Protein AF-A0A166JH37-F1 (afdb_monomer_lite)

Sequence (118 aa):
TDLILDAEGNLTNKDSTIEALNTIDINAENVTSSGTVLAQDGALTIQTNQVDNQGTLAGKGITINAIELNNTTANGKIYSTDAIALNVQGNIINEDGALVHADTDLTLDAEGNLTNTN

Secondary structure (DSSP, 8-state):
--EEEE-SS-EEE-SSEEEESS-EEEE-SEEEESSEEEESSS-EEEE-SEEEESSEEEESSEEEEESEEEE-STT-EEEESS-EEEEESS-EEE-TT-EEEESS-EEEEESS-EEE--

Foldseek 3Di:
DEAEAAEAAEDEAEQDEAEDQEEYAYDHQEYEHLEEYERDAYEYEYDYAEYHFNAEYEDQHYEYAYQEYHQADLRREDEHQAEYAYAYAEEHAAYHNHDYDHVYYYHDHYVYYYHHYD

Structure (mmCIF, N/CA/C/O backbone):
data_AF-A0A166JH37-F1
#
_entry.id   AF-A0A166JH37-F1
#
loop_
_atom_site.group_PDB
_atom_site.id
_atom_site.type_symbol
_atom_site.label_atom_id
_atom_site.label_alt_id
_atom_site.label_comp_id
_atom_site.label_asym_id
_atom_site.label_entity_id
_atom_site.label_seq_id
_atom_site.pdbx_PDB_ins_code
_atom_site.Cartn_x
_atom_site.Cartn_y
_atom_site.Cartn_z
_atom_site.occupancy
_atom_site.B_iso_or_equiv
_atom_site.auth_seq_id
_atom_site.auth_comp_id
_atom_site.auth_asym_id
_atom_site.auth_atom_id
_atom_site.pdbx_PDB_model_num
ATOM 1 N N . THR A 1 1 ? -17.844 5.215 9.134 1.00 93.00 1 THR A N 1
ATOM 2 C CA . THR A 1 1 ? -18.222 5.597 7.766 1.00 93.00 1 THR A CA 1
ATOM 3 C C . THR A 1 1 ? -17.183 5.030 6.848 1.00 93.00 1 THR A C 1
ATOM 5 O O . THR A 1 1 ? -16.001 5.143 7.162 1.00 93.00 1 THR A O 1
ATOM 8 N N . ASP A 1 2 ? -17.644 4.389 5.787 1.00 98.19 2 ASP A N 1
ATOM 9 C CA . ASP A 1 2 ? -16.806 3.833 4.729 1.00 98.19 2 ASP A CA 1
ATOM 10 C C . ASP A 1 2 ? -16.482 4.954 3.726 1.00 98.19 2 ASP A C 1
ATOM 12 O O . ASP A 1 2 ? -17.239 5.930 3.626 1.00 98.19 2 ASP A O 1
ATOM 16 N N . LEU A 1 3 ? -15.373 4.833 2.999 1.00 98.69 3 LEU A N 1
ATOM 17 C CA . LEU A 1 3 ? -14.987 5.749 1.926 1.00 98.69 3 LEU A CA 1
ATOM 18 C C . LEU A 1 3 ? -14.678 4.957 0.655 1.00 98.69 3 LEU A C 1
ATOM 20 O O . LEU A 1 3 ? -13.875 4.033 0.681 1.00 98.69 3 LEU A O 1
ATOM 24 N N . ILE A 1 4 ? -15.278 5.365 -0.462 1.00 98.62 4 ILE A N 1
ATOM 25 C CA . ILE A 1 4 ? -14.987 4.817 -1.790 1.00 98.62 4 ILE A CA 1
ATOM 26 C C . ILE A 1 4 ? -14.394 5.942 -2.637 1.00 98.62 4 ILE A C 1
ATOM 28 O O . ILE A 1 4 ? -15.007 7.004 -2.772 1.00 98.62 4 ILE A O 1
ATOM 32 N N . LEU A 1 5 ? -13.211 5.706 -3.199 1.00 98.44 5 LEU A N 1
ATOM 33 C CA . LEU A 1 5 ? -12.539 6.592 -4.143 1.00 98.44 5 LEU A CA 1
ATOM 34 C C . LEU A 1 5 ? -12.428 5.868 -5.483 1.00 98.44 5 LEU A C 1
ATOM 36 O O . LEU A 1 5 ? -11.558 5.022 -5.658 1.00 98.44 5 LEU A O 1
ATOM 40 N N . ASP A 1 6 ? -13.320 6.204 -6.410 1.00 98.31 6 ASP A N 1
ATOM 41 C CA . ASP A 1 6 ? -13.338 5.657 -7.768 1.00 98.31 6 ASP A CA 1
ATOM 42 C C . ASP A 1 6 ? -12.909 6.753 -8.749 1.00 98.31 6 ASP A C 1
ATOM 44 O O . ASP A 1 6 ? -13.657 7.697 -9.022 1.00 98.31 6 ASP A O 1
ATOM 48 N N . ALA A 1 7 ? -11.658 6.684 -9.193 1.00 96.25 7 ALA A N 1
ATOM 49 C CA . ALA A 1 7 ? -11.048 7.643 -10.097 1.00 96.25 7 ALA A CA 1
ATOM 50 C C . ALA A 1 7 ? -10.732 6.965 -11.434 1.00 96.25 7 ALA A C 1
ATOM 52 O O . ALA A 1 7 ? -9.987 5.995 -11.490 1.00 96.25 7 ALA A O 1
ATOM 53 N N . GLU A 1 8 ? -11.213 7.536 -12.540 1.00 92.19 8 GLU A N 1
ATOM 54 C CA . GLU A 1 8 ? -10.863 7.052 -13.888 1.00 92.19 8 GLU A CA 1
ATOM 55 C C . GLU A 1 8 ? -9.371 7.248 -14.233 1.00 92.19 8 GLU A C 1
ATOM 57 O O . GLU A 1 8 ? -8.890 6.697 -15.217 1.00 92.19 8 GLU A O 1
ATOM 62 N N . GLY A 1 9 ? -8.644 8.041 -13.438 1.00 97.25 9 GLY A N 1
ATOM 63 C CA . GLY A 1 9 ? -7.217 8.315 -13.598 1.00 97.25 9 GLY A CA 1
ATOM 64 C C . GLY A 1 9 ? -6.453 8.150 -12.286 1.00 97.25 9 GLY A C 1
ATOM 65 O O . GLY A 1 9 ? -6.779 7.304 -11.458 1.00 97.25 9 GLY A O 1
ATOM 66 N N . ASN A 1 10 ? -5.429 8.975 -12.078 1.00 98.50 10 ASN A N 1
ATOM 67 C CA . ASN A 1 10 ? -4.547 8.850 -10.918 1.00 98.50 10 ASN A CA 1
ATOM 68 C C . ASN A 1 10 ? -5.166 9.427 -9.637 1.00 98.50 10 ASN A C 1
ATOM 70 O O . ASN A 1 10 ? -5.691 10.544 -9.638 1.00 98.50 10 ASN A O 1
ATOM 74 N N . LEU A 1 11 ? -4.992 8.722 -8.519 1.00 98.69 11 LEU A N 1
ATOM 75 C CA . LEU A 1 11 ? -5.183 9.264 -7.178 1.00 98.69 11 LEU A CA 1
ATOM 76 C C . LEU A 1 11 ? -3.828 9.731 -6.632 1.00 98.69 11 LEU A C 1
ATOM 78 O O . LEU A 1 11 ? -2.885 8.949 -6.521 1.00 98.69 11 LEU A O 1
ATOM 82 N N . THR A 1 12 ? -3.727 11.005 -6.251 1.00 98.62 12 THR A N 1
ATOM 83 C CA . THR A 1 12 ? -2.535 11.554 -5.589 1.00 98.62 12 THR A CA 1
ATOM 84 C C . THR A 1 12 ? -2.894 12.083 -4.209 1.00 98.62 12 THR A C 1
ATOM 86 O O . THR A 1 12 ? -3.676 13.024 -4.087 1.00 98.62 12 THR A O 1
ATOM 89 N N . ASN A 1 13 ? -2.275 11.519 -3.173 1.00 98.56 13 ASN A N 1
ATOM 90 C CA . ASN A 1 13 ? -2.381 11.996 -1.800 1.00 98.56 13 ASN A CA 1
ATOM 91 C C . ASN A 1 13 ? -1.029 12.540 -1.330 1.00 98.56 13 ASN A C 1
ATOM 93 O O . ASN A 1 13 ? -0.118 11.782 -0.995 1.00 98.56 13 ASN A O 1
ATOM 97 N N . LYS A 1 14 ? -0.888 13.865 -1.309 1.00 98.06 14 LYS A N 1
ATOM 98 C CA . LYS A 1 14 ? 0.368 14.532 -0.963 1.00 98.06 14 LYS A CA 1
ATOM 99 C C . LYS A 1 14 ? 0.224 15.324 0.325 1.00 98.06 14 LYS A C 1
ATOM 101 O O . LYS A 1 14 ? -0.652 16.180 0.418 1.00 98.06 14 LYS A O 1
ATOM 106 N N . ASP A 1 15 ? 1.100 15.043 1.287 1.00 95.38 15 ASP A N 1
ATOM 107 C CA . ASP A 1 15 ? 1.237 15.784 2.550 1.00 95.38 15 ASP A CA 1
ATOM 108 C C . ASP A 1 15 ? -0.108 16.000 3.281 1.00 95.38 15 ASP A C 1
ATOM 110 O O . ASP A 1 15 ? -0.322 17.006 3.955 1.00 95.38 15 ASP A O 1
ATOM 114 N N . SER A 1 16 ? -1.036 15.056 3.099 1.00 98.12 16 SER A N 1
ATOM 115 C CA . SER A 1 16 ? -2.430 15.113 3.546 1.00 98.12 16 SER A CA 1
ATOM 116 C C . SER A 1 16 ? -2.870 13.758 4.098 1.00 98.12 16 SER A C 1
ATOM 118 O O . SER A 1 16 ? -2.189 12.747 3.910 1.00 98.12 16 SER A O 1
ATOM 120 N N . THR A 1 17 ? -4.020 13.732 4.772 1.00 98.69 17 THR A N 1
ATOM 121 C CA . THR A 1 17 ? -4.631 12.500 5.280 1.00 98.69 17 THR A CA 1
ATOM 122 C C . THR A 1 17 ? -5.934 12.218 4.544 1.00 98.69 17 THR A C 1
ATOM 124 O O . THR A 1 17 ? -6.830 13.060 4.518 1.00 98.69 17 THR A O 1
ATOM 127 N N . ILE A 1 18 ? -6.044 11.015 3.986 1.00 98.75 18 ILE A N 1
ATOM 128 C CA . ILE A 1 18 ? -7.305 10.394 3.584 1.00 98.75 18 ILE A CA 1
ATOM 129 C C . ILE A 1 18 ? -7.653 9.400 4.688 1.00 98.75 18 ILE A C 1
ATOM 131 O O . ILE A 1 18 ? -6.876 8.486 4.954 1.00 98.75 18 ILE A O 1
ATOM 135 N N . GLU A 1 19 ? -8.796 9.565 5.346 1.00 98.62 19 GLU A N 1
ATOM 136 C CA . GLU A 1 19 ? -9.199 8.661 6.421 1.00 98.62 19 GLU A CA 1
ATOM 137 C C . GLU A 1 19 ? -10.684 8.312 6.386 1.00 98.62 19 GLU A C 1
ATOM 139 O O . GLU A 1 19 ? -11.531 9.100 5.958 1.00 98.62 19 GLU A O 1
ATOM 144 N N . ALA A 1 20 ? -10.984 7.118 6.885 1.00 98.75 20 ALA A N 1
ATOM 145 C CA . ALA A 1 20 ? -12.329 6.635 7.130 1.00 98.75 20 ALA A CA 1
ATOM 146 C C . ALA A 1 20 ? -12.342 5.836 8.436 1.00 98.75 20 ALA A C 1
ATOM 148 O O . ALA A 1 20 ? -11.341 5.229 8.817 1.00 98.75 20 ALA A O 1
ATOM 149 N N . LEU A 1 21 ? -13.482 5.821 9.131 1.00 98.25 21 LEU A N 1
ATOM 150 C CA . LEU A 1 21 ? -13.592 5.066 10.387 1.00 98.25 21 LEU A CA 1
ATOM 151 C C . LEU A 1 21 ? -13.549 3.552 10.145 1.00 98.25 21 LEU A C 1
ATOM 153 O O . LEU A 1 21 ? -13.049 2.816 10.984 1.00 98.25 21 LEU A O 1
ATOM 157 N N . ASN A 1 22 ? -14.091 3.106 9.013 1.00 98.19 22 ASN A N 1
ATOM 158 C CA . ASN A 1 22 ? -14.215 1.697 8.662 1.00 98.19 22 ASN A CA 1
ATOM 159 C C . ASN A 1 22 ? -13.296 1.403 7.469 1.00 98.19 22 ASN A C 1
ATOM 161 O O . ASN A 1 22 ? -12.081 1.460 7.619 1.00 98.19 22 ASN A O 1
ATOM 165 N N . THR A 1 23 ? -13.861 1.110 6.295 1.00 98.75 23 THR A N 1
ATOM 166 C CA . THR A 1 23 ? -13.109 0.745 5.099 1.00 98.75 23 THR A CA 1
ATOM 167 C C . THR A 1 23 ? -12.759 1.951 4.238 1.00 98.75 23 THR A C 1
ATOM 169 O O . THR A 1 23 ? -13.465 2.967 4.223 1.00 98.75 23 THR A O 1
ATOM 172 N N . ILE A 1 24 ? -11.664 1.805 3.497 1.00 98.88 24 ILE A N 1
ATOM 173 C CA . ILE A 1 24 ? -11.327 2.648 2.355 1.00 98.88 24 ILE A CA 1
ATOM 174 C C . ILE A 1 24 ? -11.138 1.723 1.156 1.00 98.88 24 ILE A C 1
ATOM 176 O O . ILE A 1 24 ? -10.239 0.885 1.173 1.00 98.88 24 ILE A O 1
ATOM 180 N N . ASP A 1 25 ? -11.938 1.916 0.114 1.00 98.94 25 ASP A N 1
A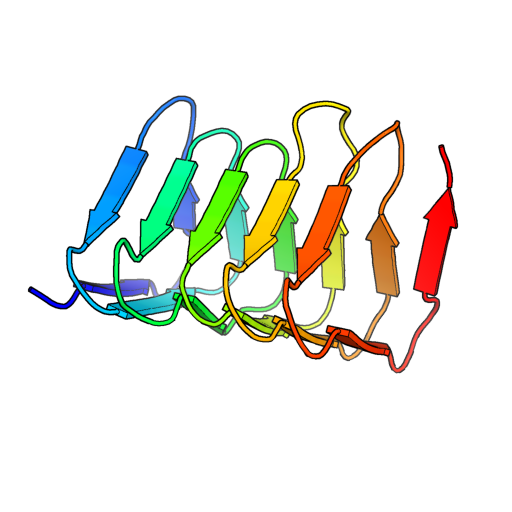TOM 181 C CA . ASP A 1 25 ? -11.788 1.218 -1.161 1.00 98.94 25 ASP A CA 1
ATOM 182 C C . ASP A 1 25 ? -11.339 2.218 -2.234 1.00 98.94 25 ASP A C 1
ATOM 184 O O . ASP A 1 25 ? -12.023 3.208 -2.508 1.00 98.94 25 ASP A O 1
ATOM 188 N N . ILE A 1 26 ? -10.166 1.982 -2.822 1.00 98.88 26 ILE A N 1
ATOM 189 C CA . ILE A 1 26 ? -9.563 2.823 -3.860 1.00 98.88 26 ILE A CA 1
ATOM 190 C C . ILE A 1 26 ? -9.528 2.040 -5.167 1.00 98.88 26 ILE A C 1
ATOM 192 O O . ILE A 1 26 ? -8.860 1.011 -5.257 1.00 98.88 26 ILE A O 1
ATOM 196 N N . ASN A 1 27 ? -10.187 2.575 -6.188 1.00 98.81 27 ASN A N 1
ATOM 197 C CA . ASN A 1 27 ? -10.052 2.160 -7.575 1.00 98.81 27 ASN A CA 1
ATOM 198 C C . ASN A 1 27 ? -9.509 3.349 -8.377 1.00 98.81 27 ASN A C 1
ATOM 200 O O . ASN A 1 27 ? -10.149 4.398 -8.439 1.00 98.81 27 ASN A O 1
ATOM 204 N N . ALA A 1 28 ? -8.304 3.221 -8.928 1.00 98.75 28 ALA A N 1
ATOM 205 C CA . ALA A 1 28 ? -7.635 4.296 -9.661 1.00 98.75 28 ALA A CA 1
ATOM 206 C C . ALA A 1 28 ? -6.655 3.729 -10.690 1.00 98.75 28 ALA A C 1
ATOM 208 O O . ALA A 1 28 ? -6.124 2.638 -10.497 1.00 98.75 28 ALA A O 1
ATOM 209 N N . GLU A 1 29 ? -6.326 4.479 -11.742 1.00 98.62 29 GLU A N 1
ATOM 210 C CA . GLU A 1 29 ? -5.311 4.045 -12.711 1.00 98.62 29 GLU A CA 1
ATOM 211 C C . GLU A 1 29 ? -3.946 3.864 -12.036 1.00 98.62 29 GLU A C 1
ATOM 213 O O . GLU A 1 29 ? -3.342 2.806 -12.162 1.00 98.62 29 GLU A O 1
ATOM 218 N N . ASN A 1 30 ? -3.498 4.860 -11.267 1.00 98.75 30 ASN A N 1
ATOM 21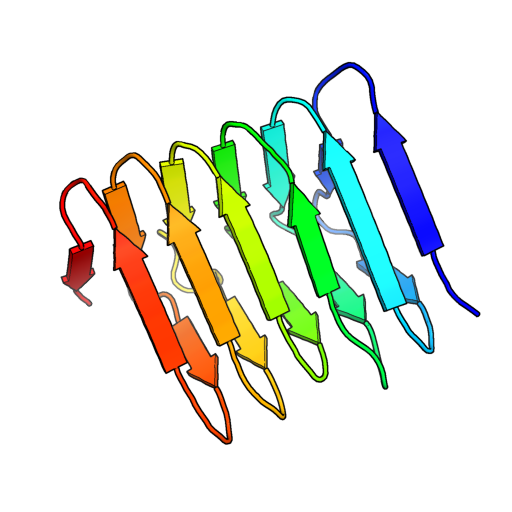9 C CA . ASN A 1 30 ? -2.311 4.782 -10.413 1.00 98.75 30 ASN A CA 1
ATOM 220 C C . ASN A 1 30 ? -2.589 5.468 -9.071 1.00 98.75 30 ASN A C 1
ATOM 222 O O . ASN A 1 30 ? -3.324 6.458 -9.009 1.00 98.75 30 ASN A O 1
ATOM 226 N N . VAL A 1 31 ? -1.961 4.988 -8.003 1.00 98.88 31 VAL A N 1
ATOM 227 C CA . VAL A 1 31 ? -2.016 5.586 -6.669 1.00 98.88 31 VAL A CA 1
ATOM 228 C C . VAL A 1 31 ? -0.622 6.047 -6.268 1.00 98.88 31 VAL A C 1
ATOM 230 O O . VAL A 1 31 ? 0.286 5.238 -6.101 1.00 98.88 31 VAL A O 1
ATOM 233 N N . THR A 1 32 ? -0.466 7.350 -6.049 1.00 98.81 32 THR A N 1
ATOM 234 C CA . THR A 1 32 ? 0.751 7.932 -5.471 1.00 98.81 32 THR A CA 1
ATOM 235 C C . THR A 1 32 ? 0.413 8.569 -4.132 1.00 98.81 32 THR A C 1
ATOM 237 O O . THR A 1 32 ? -0.424 9.473 -4.063 1.00 98.81 32 THR A O 1
ATOM 240 N N . SER A 1 33 ? 1.068 8.135 -3.059 1.00 98.50 33 SER A N 1
ATOM 241 C CA . SER A 1 33 ? 0.837 8.676 -1.720 1.00 98.50 33 SER A CA 1
ATOM 242 C C . SER A 1 33 ? 2.148 9.020 -1.026 1.00 98.50 33 SER A C 1
ATOM 244 O O . SER A 1 33 ? 2.925 8.135 -0.688 1.00 98.50 33 SER A O 1
ATOM 246 N N . SER A 1 34 ? 2.369 10.307 -0.755 1.00 98.38 34 SER A N 1
ATOM 247 C CA . SER A 1 34 ? 3.365 10.774 0.226 1.00 98.38 34 SER A CA 1
ATOM 248 C C . SER A 1 34 ? 2.719 11.211 1.547 1.00 98.38 34 SER A C 1
ATOM 250 O O . SER A 1 34 ? 3.417 11.523 2.507 1.00 98.38 34 SER A O 1
ATOM 252 N N . GLY A 1 35 ? 1.383 11.253 1.595 1.00 98.50 35 GLY A N 1
ATOM 253 C CA . GLY A 1 35 ? 0.586 11.494 2.793 1.00 98.50 35 GLY A CA 1
ATOM 254 C C . GLY A 1 35 ? 0.214 10.209 3.542 1.00 98.50 35 GLY A C 1
ATOM 255 O O . GLY A 1 35 ? 0.873 9.177 3.426 1.00 98.50 35 GLY A O 1
ATOM 256 N N . THR A 1 36 ? -0.867 10.270 4.317 1.00 98.81 36 THR A N 1
ATOM 257 C CA . THR A 1 36 ? -1.442 9.118 5.030 1.00 98.81 36 THR A CA 1
ATOM 258 C C . THR A 1 36 ? -2.764 8.692 4.397 1.00 98.81 36 THR A C 1
ATOM 260 O O . THR A 1 36 ? -3.617 9.537 4.129 1.00 98.81 36 THR A O 1
ATOM 263 N N . VAL A 1 37 ? -2.955 7.390 4.199 1.00 98.88 37 VAL A N 1
ATOM 264 C CA . VAL A 1 37 ? -4.252 6.757 3.938 1.00 98.88 37 VAL A CA 1
ATOM 265 C C . VAL A 1 37 ? -4.546 5.820 5.109 1.00 98.88 37 VAL A C 1
ATOM 267 O O . VAL A 1 37 ? -3.770 4.898 5.355 1.00 98.88 37 VAL A O 1
ATOM 270 N N . LEU A 1 38 ? -5.622 6.081 5.854 1.00 98.81 38 LEU A N 1
ATOM 271 C CA . LEU A 1 38 ? -5.918 5.411 7.125 1.00 98.81 38 LEU A CA 1
ATOM 272 C C . LEU A 1 38 ? -7.367 4.908 7.199 1.00 98.81 38 LEU A C 1
ATOM 274 O O . LEU A 1 38 ? -8.299 5.687 7.409 1.00 98.81 38 LEU A O 1
ATOM 278 N N . ALA A 1 39 ? -7.539 3.592 7.108 1.00 98.81 39 ALA A N 1
ATOM 279 C CA . ALA A 1 39 ? -8.779 2.895 7.443 1.00 98.81 39 ALA A CA 1
ATOM 280 C C . ALA A 1 39 ? -8.753 2.518 8.940 1.00 98.81 39 ALA A C 1
ATOM 282 O O . ALA A 1 39 ? -8.103 1.553 9.330 1.00 98.81 39 ALA A O 1
ATOM 283 N N . GLN A 1 40 ? -9.379 3.316 9.812 1.00 98.25 40 GLN A N 1
ATOM 284 C CA . GLN A 1 40 ? -9.095 3.279 11.260 1.00 98.25 40 GLN A CA 1
ATOM 285 C C . GLN A 1 40 ? -9.449 1.945 11.946 1.00 98.25 40 GLN A C 1
ATOM 287 O O . GLN A 1 40 ? -8.661 1.458 12.755 1.00 98.25 40 GLN A O 1
ATOM 292 N N . ASP A 1 41 ? -10.610 1.358 11.644 1.00 97.25 41 ASP A N 1
ATOM 293 C CA . ASP A 1 41 ? -11.070 0.072 12.206 1.00 97.25 41 ASP A CA 1
ATOM 294 C C . ASP A 1 41 ? -11.540 -0.914 11.119 1.00 97.25 41 ASP A C 1
ATOM 296 O O . ASP A 1 41 ? -12.206 -1.911 11.399 1.00 97.25 41 ASP A O 1
ATOM 300 N N . GLY A 1 42 ? -11.197 -0.646 9.859 1.00 98.25 42 GLY A N 1
ATOM 301 C CA . GLY A 1 42 ? -11.542 -1.499 8.727 1.00 98.25 42 GLY A CA 1
ATOM 302 C C . GLY A 1 42 ? -10.391 -1.688 7.753 1.00 98.25 42 GLY A C 1
ATOM 303 O O . GLY A 1 42 ? -9.263 -1.251 7.986 1.00 98.25 42 GLY A O 1
ATOM 304 N N . ALA A 1 43 ? -10.695 -2.376 6.658 1.00 98.75 43 ALA A N 1
ATOM 305 C CA . ALA A 1 43 ? -9.711 -2.705 5.643 1.00 98.75 43 ALA A CA 1
ATOM 306 C C . ALA A 1 43 ? -9.433 -1.523 4.701 1.00 98.75 43 ALA A C 1
ATOM 308 O O . ALA A 1 43 ? -10.336 -0.754 4.359 1.00 98.75 43 ALA A O 1
ATOM 309 N N . LEU A 1 44 ? -8.184 -1.424 4.248 1.00 98.94 44 LEU A N 1
ATOM 310 C CA . LEU A 1 44 ? -7.792 -0.610 3.100 1.00 98.94 44 LEU A CA 1
ATOM 311 C C . LEU A 1 44 ? -7.618 -1.523 1.881 1.00 98.94 44 LEU A C 1
ATOM 313 O O . LEU A 1 44 ? -6.732 -2.381 1.864 1.00 98.94 44 LEU A O 1
ATOM 317 N N . THR A 1 45 ? -8.433 -1.308 0.854 1.00 98.94 45 THR A N 1
ATOM 318 C CA . THR A 1 45 ? -8.370 -2.036 -0.415 1.00 98.94 45 THR A CA 1
ATOM 319 C C . THR A 1 45 ? -7.928 -1.092 -1.528 1.00 98.94 45 THR A C 1
ATOM 321 O O . THR A 1 45 ? -8.523 -0.033 -1.711 1.00 98.94 45 THR A O 1
ATOM 324 N N . ILE A 1 46 ? -6.902 -1.463 -2.297 1.00 98.94 46 ILE A N 1
ATOM 325 C CA . ILE A 1 46 ? -6.412 -0.674 -3.438 1.00 98.94 46 ILE A CA 1
ATOM 326 C C . ILE A 1 46 ? -6.382 -1.546 -4.690 1.00 98.94 46 ILE A C 1
ATOM 328 O O . ILE A 1 46 ? -5.694 -2.567 -4.728 1.00 98.94 46 ILE A O 1
ATOM 332 N N . GLN A 1 47 ? -7.130 -1.156 -5.718 1.00 98.88 47 GLN A N 1
ATOM 333 C CA . GLN A 1 47 ? -7.087 -1.718 -7.066 1.00 98.88 47 GLN A CA 1
ATO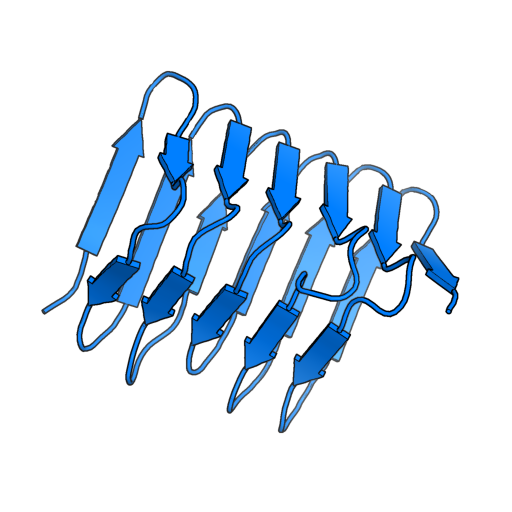M 334 C C . GLN A 1 47 ? -6.520 -0.664 -8.011 1.00 98.88 47 GLN A C 1
ATOM 336 O O . GLN A 1 47 ? -7.089 0.419 -8.155 1.00 98.88 47 GLN A O 1
ATOM 341 N N . THR A 1 48 ? -5.371 -0.958 -8.618 1.00 98.81 48 THR A N 1
ATOM 342 C CA . THR A 1 48 ? -4.676 0.016 -9.463 1.00 98.81 48 THR A CA 1
ATOM 343 C C . THR A 1 48 ? -3.662 -0.638 -10.400 1.00 98.81 48 THR A C 1
ATOM 345 O O . THR A 1 48 ? -3.415 -1.834 -10.296 1.00 98.81 48 THR A O 1
ATOM 348 N N . ASN A 1 49 ? -3.050 0.115 -11.316 1.00 98.75 49 ASN A N 1
ATOM 349 C CA . ASN A 1 49 ? -1.892 -0.370 -12.069 1.00 98.75 49 ASN A CA 1
ATOM 350 C C . ASN A 1 49 ? -0.615 -0.219 -11.238 1.00 98.75 49 ASN A C 1
ATOM 352 O O . ASN A 1 49 ? 0.147 -1.171 -11.107 1.00 98.75 49 ASN A O 1
ATOM 356 N N . GLN A 1 50 ? -0.389 0.949 -10.641 1.00 98.69 50 GLN A N 1
ATOM 357 C CA . GLN A 1 50 ? 0.810 1.213 -9.849 1.00 98.69 50 GLN A CA 1
ATOM 358 C C . GLN A 1 50 ? 0.466 1.791 -8.481 1.00 98.69 50 GLN A C 1
ATOM 360 O O . GLN A 1 50 ? -0.313 2.738 -8.382 1.00 98.69 50 GLN A O 1
ATOM 365 N N . VAL A 1 51 ? 1.119 1.276 -7.439 1.00 98.88 51 VAL A N 1
ATOM 366 C CA . VAL A 1 51 ? 1.212 1.946 -6.138 1.00 98.88 51 VAL A CA 1
ATOM 367 C C . VAL A 1 51 ? 2.621 2.507 -5.969 1.00 98.88 51 VAL A C 1
ATOM 369 O O . VAL A 1 51 ? 3.589 1.755 -5.996 1.00 98.88 51 VAL A O 1
ATOM 372 N N . ASP A 1 52 ? 2.733 3.817 -5.768 1.00 98.88 52 ASP A N 1
ATOM 373 C CA . ASP A 1 52 ? 3.946 4.491 -5.293 1.00 98.88 52 ASP A CA 1
ATOM 374 C C . ASP A 1 52 ? 3.662 5.086 -3.908 1.00 98.88 52 ASP A C 1
ATOM 376 O O . ASP A 1 52 ? 2.991 6.117 -3.770 1.00 98.88 52 ASP A O 1
ATOM 380 N N . ASN A 1 53 ? 4.122 4.393 -2.868 1.00 98.81 53 ASN A N 1
ATOM 381 C CA . ASN A 1 53 ? 3.952 4.800 -1.483 1.00 98.81 53 ASN A CA 1
ATOM 382 C C . ASN A 1 53 ? 5.265 5.329 -0.897 1.00 98.81 53 ASN A C 1
ATOM 384 O O . ASN A 1 53 ? 6.211 4.594 -0.626 1.00 98.81 53 ASN A O 1
ATOM 388 N N . GLN A 1 54 ? 5.270 6.624 -0.613 1.00 98.31 54 GLN A N 1
ATOM 389 C CA . GLN A 1 54 ? 6.346 7.334 0.079 1.00 98.31 54 GLN A CA 1
ATOM 390 C C . GLN A 1 54 ? 5.877 7.891 1.436 1.00 98.31 54 GLN A C 1
ATOM 392 O O . GLN A 1 54 ? 6.619 8.597 2.118 1.00 98.31 54 GLN A O 1
ATOM 397 N N . GLY A 1 55 ? 4.629 7.598 1.812 1.00 98.62 55 GLY A N 1
ATOM 398 C CA . GLY A 1 55 ? 4.005 7.962 3.078 1.00 98.62 55 GLY A CA 1
ATOM 399 C C . GLY A 1 55 ? 3.482 6.726 3.806 1.00 98.62 55 GLY A C 1
ATOM 400 O O . GLY A 1 55 ? 4.161 5.709 3.888 1.00 98.62 55 GLY A O 1
ATOM 401 N N . THR A 1 56 ? 2.280 6.795 4.376 1.00 98.88 56 THR A N 1
ATOM 402 C CA . THR A 1 56 ? 1.706 5.692 5.166 1.00 98.88 56 THR A CA 1
ATOM 403 C C . THR A 1 56 ? 0.391 5.195 4.576 1.00 98.88 56 THR A C 1
ATOM 405 O O . THR A 1 56 ? -0.552 5.967 4.431 1.00 98.88 56 THR A O 1
ATOM 408 N N . LEU A 1 57 ? 0.310 3.892 4.317 1.00 98.94 57 LEU A N 1
ATOM 409 C CA . LEU A 1 57 ? -0.924 3.149 4.081 1.00 98.94 57 LEU A CA 1
ATOM 410 C C . LEU A 1 57 ? -1.196 2.295 5.321 1.00 98.94 57 LEU A C 1
ATOM 412 O O . LEU A 1 57 ? -0.366 1.458 5.684 1.00 98.94 57 LEU A O 1
ATOM 416 N N . ALA A 1 58 ? -2.322 2.527 5.991 1.00 98.94 58 ALA A N 1
ATOM 417 C CA . ALA A 1 58 ? -2.652 1.861 7.242 1.00 98.94 58 ALA A CA 1
ATOM 418 C C . ALA A 1 58 ? -4.110 1.395 7.306 1.00 98.94 58 ALA A C 1
ATOM 420 O O . ALA A 1 58 ? -5.023 2.102 6.872 1.00 98.94 58 ALA A O 1
ATOM 421 N N . GLY A 1 59 ? -4.323 0.220 7.900 1.00 98.75 59 GLY A N 1
ATOM 422 C CA . GLY A 1 59 ? -5.658 -0.314 8.150 1.00 98.75 59 GLY A CA 1
ATOM 423 C C . GLY A 1 59 ? -5.676 -1.595 8.978 1.00 98.75 59 GLY A C 1
ATOM 424 O O . GLY A 1 59 ? -4.632 -2.169 9.288 1.00 98.75 59 GLY A O 1
ATOM 425 N N . LYS A 1 60 ? -6.872 -2.068 9.323 1.00 98.56 60 LYS A N 1
ATOM 426 C CA . LYS A 1 60 ? -7.111 -3.360 9.980 1.00 98.56 60 LYS A CA 1
ATOM 427 C C . LYS A 1 60 ? -7.454 -4.404 8.918 1.00 98.56 60 LYS A C 1
ATOM 429 O O . LYS A 1 60 ? -8.614 -4.737 8.691 1.00 98.56 60 LYS A O 1
ATOM 434 N N . GLY A 1 61 ? -6.423 -4.831 8.207 1.00 98.88 61 GLY A N 1
ATOM 435 C CA . GLY A 1 61 ? -6.498 -5.474 6.906 1.00 98.88 61 GLY A CA 1
ATOM 436 C C . GLY A 1 61 ? -6.023 -4.524 5.808 1.00 98.88 61 GLY A C 1
ATOM 437 O O . GLY A 1 61 ? -6.513 -3.398 5.690 1.00 98.88 61 GLY A O 1
ATOM 438 N N . ILE A 1 62 ? -5.084 -4.975 4.982 1.00 98.94 62 ILE A N 1
ATOM 439 C CA . ILE A 1 62 ? -4.718 -4.294 3.736 1.00 98.94 62 ILE A CA 1
ATOM 440 C C . ILE A 1 62 ? -4.730 -5.306 2.598 1.00 98.94 62 ILE A C 1
ATOM 442 O O . ILE A 1 62 ? -4.137 -6.378 2.700 1.00 98.94 62 ILE A O 1
ATOM 446 N N . THR A 1 63 ? -5.378 -4.952 1.493 1.00 98.94 63 THR A N 1
ATOM 447 C CA . THR A 1 63 ? -5.279 -5.687 0.229 1.00 98.94 63 THR A CA 1
ATOM 448 C C . THR A 1 63 ? -4.895 -4.726 -0.885 1.00 98.94 63 THR A C 1
ATOM 450 O O . THR A 1 63 ? -5.626 -3.779 -1.172 1.00 98.94 63 THR A O 1
ATOM 453 N N . ILE A 1 64 ? -3.763 -4.977 -1.538 1.00 98.94 64 ILE A N 1
ATOM 454 C CA . ILE A 1 64 ? -3.334 -4.226 -2.719 1.00 98.94 64 ILE A CA 1
ATOM 455 C C . ILE A 1 64 ? -3.284 -5.188 -3.897 1.00 98.94 64 ILE A C 1
ATOM 457 O O . ILE A 1 64 ? -2.532 -6.155 -3.875 1.00 98.94 64 ILE A O 1
ATOM 461 N N . ASN A 1 65 ? -4.084 -4.901 -4.918 1.00 98.94 65 ASN A N 1
ATOM 462 C CA . ASN A 1 65 ? -4.054 -5.576 -6.207 1.00 98.94 65 ASN A CA 1
ATOM 463 C C . ASN A 1 65 ? -3.477 -4.588 -7.227 1.00 98.94 65 ASN A C 1
ATOM 465 O O . ASN A 1 65 ? -4.126 -3.579 -7.526 1.00 98.94 65 ASN 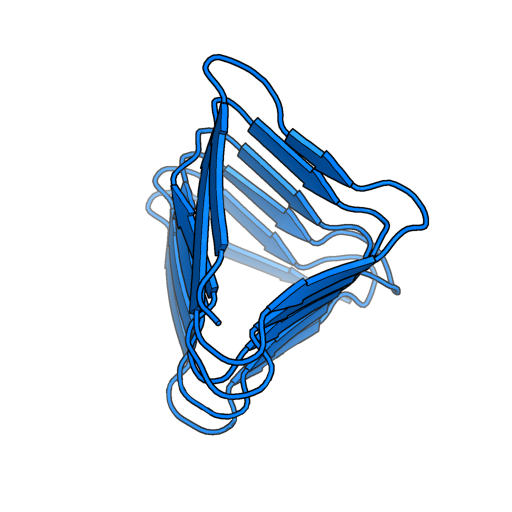A O 1
ATOM 469 N N . ALA A 1 66 ? -2.263 -4.852 -7.714 1.00 98.88 66 ALA A N 1
ATOM 470 C CA . ALA A 1 66 ? -1.536 -3.942 -8.598 1.00 98.88 66 ALA A CA 1
ATOM 471 C C . ALA A 1 66 ? -0.762 -4.664 -9.714 1.00 98.88 66 ALA A C 1
ATOM 473 O O . ALA A 1 66 ? -0.614 -5.885 -9.709 1.00 98.88 66 ALA A O 1
ATOM 474 N N . ILE A 1 67 ? -0.252 -3.902 -10.682 1.00 98.81 67 ILE A N 1
ATOM 475 C CA . ILE A 1 67 ? 0.778 -4.377 -11.615 1.00 98.81 67 ILE A CA 1
ATOM 476 C C . ILE A 1 67 ? 2.160 -4.155 -10.999 1.00 98.81 67 ILE A C 1
ATOM 478 O O . ILE A 1 67 ? 2.957 -5.075 -10.992 1.00 98.81 67 ILE A O 1
ATOM 482 N N . GLU A 1 68 ? 2.440 -2.990 -10.418 1.00 98.81 68 GLU A N 1
ATOM 483 C CA . GLU A 1 68 ? 3.709 -2.713 -9.724 1.00 98.81 68 GLU A CA 1
ATOM 484 C C . GLU A 1 68 ? 3.451 -2.051 -8.364 1.00 98.81 68 GLU A C 1
ATOM 486 O O . GLU A 1 68 ? 2.520 -1.249 -8.213 1.00 98.81 68 GLU A O 1
ATOM 491 N N . LEU A 1 69 ? 4.306 -2.341 -7.380 1.00 98.88 69 LEU A N 1
ATOM 492 C CA . LEU A 1 69 ? 4.271 -1.710 -6.061 1.00 98.88 69 LEU A CA 1
ATOM 493 C C . LEU A 1 69 ? 5.661 -1.223 -5.658 1.00 98.88 69 LEU A C 1
ATOM 495 O O . LEU A 1 69 ? 6.578 -2.020 -5.478 1.00 98.88 69 LEU A O 1
ATOM 499 N N . ASN A 1 70 ? 5.774 0.084 -5.429 1.00 98.88 70 ASN A N 1
ATOM 500 C CA . ASN A 1 70 ? 6.972 0.751 -4.940 1.00 98.88 70 ASN A CA 1
ATOM 501 C C . ASN A 1 70 ? 6.718 1.345 -3.550 1.00 98.88 70 ASN A C 1
ATOM 503 O O . ASN A 1 70 ? 5.834 2.181 -3.366 1.00 98.88 70 ASN A O 1
ATOM 507 N N . ASN A 1 71 ? 7.520 0.926 -2.578 1.00 98.62 71 ASN A N 1
ATOM 508 C CA . ASN A 1 71 ? 7.585 1.458 -1.223 1.00 98.62 71 ASN A CA 1
ATOM 509 C C . ASN A 1 71 ? 9.066 1.725 -0.906 1.00 98.62 71 ASN A C 1
ATOM 511 O O . ASN A 1 71 ? 9.739 0.897 -0.306 1.00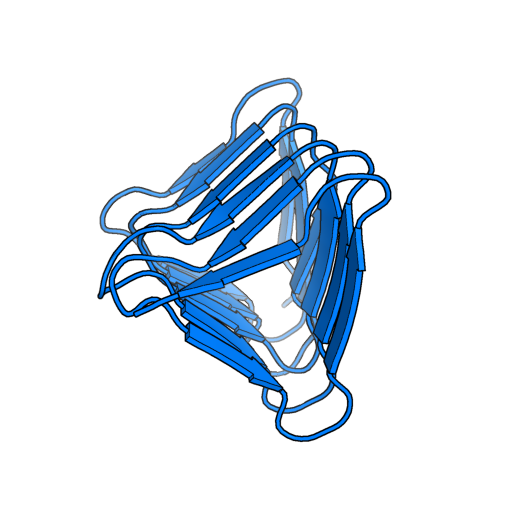 98.62 71 ASN A O 1
ATOM 515 N N . THR A 1 72 ? 9.610 2.833 -1.413 1.00 97.06 72 THR A N 1
ATOM 516 C CA . THR A 1 72 ? 11.069 3.030 -1.572 1.00 97.06 72 THR A CA 1
ATOM 517 C C . THR A 1 72 ? 11.585 4.271 -0.844 1.00 97.06 72 THR A C 1
ATOM 519 O O . THR A 1 72 ? 12.390 5.029 -1.375 1.00 97.06 72 THR A O 1
ATOM 522 N N . THR A 1 73 ? 11.058 4.570 0.342 1.00 97.06 73 THR A N 1
ATOM 523 C CA . THR A 1 73 ? 11.587 5.662 1.173 1.00 97.06 73 THR A CA 1
ATOM 524 C C . THR A 1 73 ? 11.530 5.281 2.644 1.00 97.06 73 THR A C 1
ATOM 526 O O . THR A 1 73 ? 10.628 4.558 3.057 1.00 97.06 73 THR A O 1
ATOM 529 N N . ALA A 1 74 ? 12.381 5.887 3.473 1.00 97.06 74 ALA A N 1
ATOM 530 C CA . ALA A 1 74 ? 12.359 5.678 4.925 1.00 97.06 74 ALA A CA 1
ATOM 531 C C . ALA A 1 74 ? 11.023 6.065 5.603 1.00 97.06 74 ALA A C 1
ATOM 533 O O . ALA A 1 74 ? 10.760 5.680 6.743 1.00 97.06 74 ALA A O 1
ATOM 534 N N . ASN A 1 75 ? 10.178 6.849 4.922 1.00 97.06 75 ASN A N 1
ATOM 535 C CA . ASN A 1 75 ? 8.834 7.196 5.385 1.00 97.06 75 ASN A CA 1
ATOM 536 C C . ASN A 1 75 ? 7.747 6.262 4.834 1.00 97.06 75 ASN A C 1
ATOM 538 O O . ASN A 1 75 ? 6.644 6.264 5.379 1.00 97.06 75 ASN A O 1
ATOM 542 N N . GLY A 1 76 ? 8.063 5.483 3.795 1.00 98.44 76 GLY A N 1
ATOM 543 C CA . GLY A 1 76 ? 7.184 4.523 3.144 1.00 98.44 76 GLY A CA 1
ATOM 544 C C . GLY A 1 76 ? 6.803 3.402 4.101 1.00 98.44 76 GLY A C 1
ATOM 545 O O . GLY A 1 76 ? 7.641 2.616 4.543 1.00 98.44 76 GLY A O 1
ATOM 546 N N . LYS A 1 77 ? 5.525 3.346 4.462 1.00 98.81 77 LYS A N 1
ATOM 547 C CA . LYS A 1 77 ? 4.960 2.359 5.379 1.00 98.81 77 LYS A CA 1
ATOM 548 C C . LYS A 1 77 ? 3.685 1.777 4.803 1.00 98.81 77 LYS A C 1
ATOM 550 O O . LYS A 1 77 ? 2.762 2.519 4.478 1.00 98.81 77 LYS A O 1
ATOM 555 N N . ILE A 1 78 ? 3.616 0.455 4.775 1.00 98.88 78 ILE A N 1
ATOM 556 C CA . ILE A 1 78 ? 2.390 -0.316 4.597 1.00 98.88 78 ILE A CA 1
ATOM 557 C C . ILE A 1 78 ? 2.218 -1.118 5.885 1.00 98.88 78 ILE A C 1
ATOM 559 O O . ILE A 1 78 ? 2.968 -2.058 6.147 1.00 98.88 78 ILE A O 1
ATOM 563 N N . TYR A 1 79 ? 1.294 -0.685 6.736 1.00 98.44 79 TYR A N 1
ATOM 564 C CA . TYR A 1 79 ? 1.156 -1.188 8.100 1.00 98.44 79 TYR A CA 1
ATOM 565 C C . TYR A 1 79 ? -0.266 -1.666 8.363 1.00 98.44 79 TYR A C 1
ATOM 567 O O . TYR A 1 79 ? -1.214 -0.892 8.237 1.00 98.44 79 TYR A O 1
ATOM 575 N N . SER A 1 80 ? -0.415 -2.913 8.797 1.00 98.81 80 SER A N 1
ATOM 576 C CA . SER A 1 80 ? -1.702 -3.432 9.226 1.00 98.81 80 SER A CA 1
ATOM 577 C C . SER A 1 80 ? -1.688 -3.981 10.642 1.00 98.81 80 SER A C 1
ATOM 579 O O . SER A 1 80 ? -0.770 -4.697 11.032 1.00 98.81 80 SER A O 1
ATOM 581 N N . THR A 1 81 ? -2.759 -3.679 11.380 1.00 98.75 81 THR A N 1
ATOM 582 C CA . THR A 1 81 ? -3.076 -4.307 12.673 1.00 98.75 81 THR A CA 1
ATOM 583 C C . THR A 1 81 ? -3.748 -5.677 12.525 1.00 98.75 81 THR A C 1
ATOM 585 O O . THR A 1 81 ? -4.119 -6.302 13.516 1.00 98.75 81 THR A O 1
ATOM 588 N N . ASP A 1 82 ? -3.924 -6.140 11.288 1.00 98.69 82 ASP A N 1
ATOM 589 C CA . ASP A 1 82 ? -4.337 -7.497 10.948 1.00 98.69 82 ASP A CA 1
ATOM 590 C C . ASP A 1 82 ? -3.485 -7.978 9.756 1.00 98.69 82 ASP A C 1
ATOM 592 O O . ASP A 1 82 ? -2.276 -7.726 9.740 1.00 98.69 82 ASP A O 1
ATOM 596 N N . ALA A 1 83 ? -4.075 -8.656 8.769 1.00 98.88 83 ALA A N 1
ATOM 597 C CA . ALA A 1 83 ? -3.348 -9.229 7.647 1.00 98.88 83 ALA A CA 1
ATOM 598 C C . ALA A 1 83 ? -3.027 -8.203 6.544 1.00 98.88 83 ALA A C 1
ATOM 600 O O . ALA A 1 83 ? -3.781 -7.259 6.288 1.00 98.88 83 ALA A O 1
ATOM 601 N N . ILE A 1 84 ? -1.935 -8.443 5.821 1.00 98.94 84 ILE A N 1
ATOM 602 C CA . ILE A 1 84 ? -1.612 -7.777 4.555 1.00 98.94 84 ILE A CA 1
ATOM 603 C C . ILE A 1 84 ? -1.596 -8.820 3.437 1.00 98.94 84 ILE A C 1
ATOM 605 O O . ILE A 1 84 ? -0.928 -9.847 3.551 1.00 98.94 84 ILE A O 1
ATOM 609 N N . ALA A 1 85 ? -2.259 -8.509 2.324 1.00 98.94 85 ALA A N 1
ATOM 610 C CA . ALA A 1 85 ? -2.116 -9.210 1.053 1.00 98.94 85 ALA A CA 1
ATOM 611 C C . ALA A 1 85 ? -1.684 -8.229 -0.048 1.00 98.94 85 ALA A C 1
ATOM 613 O O . ALA A 1 85 ? -2.436 -7.322 -0.414 1.00 98.94 85 ALA A O 1
ATOM 614 N N . LEU A 1 86 ? -0.467 -8.401 -0.566 1.00 98.88 86 LEU A N 1
ATOM 615 C CA . LEU A 1 86 ? 0.033 -7.682 -1.739 1.00 98.88 86 LEU A CA 1
ATOM 616 C C . LEU A 1 86 ? 0.019 -8.647 -2.927 1.00 98.88 86 LEU A C 1
ATOM 618 O O . LEU A 1 86 ? 0.859 -9.540 -2.978 1.00 98.88 86 LEU A O 1
ATOM 622 N N . ASN A 1 87 ? -0.928 -8.472 -3.849 1.00 98.88 87 ASN A N 1
ATOM 623 C CA . ASN A 1 87 ? -1.072 -9.279 -5.060 1.00 98.88 87 ASN A CA 1
ATOM 624 C C . ASN A 1 87 ? -0.641 -8.429 -6.262 1.00 98.88 87 ASN A C 1
ATOM 626 O O . ASN A 1 87 ? -1.354 -7.510 -6.681 1.00 98.88 87 ASN A O 1
ATOM 630 N N . VAL A 1 88 ? 0.557 -8.685 -6.778 1.00 98.88 88 VAL A N 1
ATOM 631 C CA . VAL A 1 88 ? 1.247 -7.806 -7.723 1.00 98.88 88 VAL A CA 1
ATOM 632 C C . VAL A 1 88 ? 1.745 -8.606 -8.929 1.00 98.88 88 VAL A C 1
ATOM 634 O O . VAL A 1 88 ? 2.537 -9.533 -8.795 1.00 98.88 88 VAL A O 1
ATOM 637 N N . GLN A 1 89 ? 1.294 -8.239 -10.132 1.00 98.75 89 GLN A N 1
ATOM 638 C CA . GLN A 1 89 ? 1.675 -8.933 -11.382 1.00 98.75 89 GLN A CA 1
ATOM 639 C C . GLN A 1 89 ? 3.140 -8.691 -11.791 1.00 98.75 89 GLN A C 1
ATOM 641 O O . GLN A 1 89 ? 3.691 -9.373 -12.647 1.00 98.75 89 GLN A O 1
ATOM 646 N N . GLY A 1 90 ? 3.763 -7.663 -11.238 1.00 98.69 90 GLY A N 1
ATOM 647 C CA . GLY A 1 90 ? 5.132 -7.257 -11.503 1.00 98.69 90 GLY A CA 1
ATOM 648 C C . GLY A 1 90 ? 5.956 -7.319 -10.232 1.00 98.69 90 GLY A C 1
ATOM 649 O O . GLY A 1 90 ? 5.911 -8.307 -9.495 1.00 98.69 90 GLY A O 1
ATOM 650 N N . ASN A 1 91 ? 6.744 -6.279 -9.978 1.00 98.75 91 ASN A N 1
ATOM 651 C CA . ASN A 1 91 ? 7.636 -6.259 -8.831 1.00 98.75 91 ASN A CA 1
ATOM 652 C C . ASN A 1 91 ? 6.963 -5.661 -7.595 1.00 98.75 91 ASN A C 1
ATOM 654 O O . ASN A 1 91 ? 6.184 -4.707 -7.661 1.00 98.75 91 ASN A O 1
ATOM 658 N N . ILE A 1 92 ? 7.349 -6.206 -6.447 1.00 98.88 92 ILE A N 1
ATOM 659 C CA . ILE A 1 92 ? 7.143 -5.590 -5.141 1.00 98.88 92 ILE A CA 1
ATOM 660 C C . ILE A 1 92 ? 8.506 -5.079 -4.690 1.00 98.88 92 ILE A C 1
ATOM 662 O O . ILE A 1 92 ? 9.423 -5.872 -4.466 1.00 98.88 92 ILE A O 1
ATOM 666 N N . ILE A 1 93 ? 8.639 -3.763 -4.553 1.00 98.81 93 ILE A N 1
ATOM 667 C CA . ILE A 1 93 ? 9.876 -3.10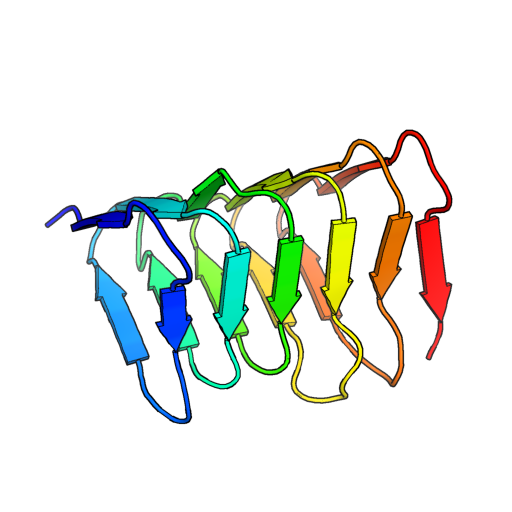8 -4.137 1.00 98.81 93 ILE A CA 1
ATOM 668 C C . ILE A 1 93 ? 9.654 -2.458 -2.771 1.00 98.81 93 ILE A C 1
ATOM 670 O O . ILE A 1 93 ? 8.868 -1.520 -2.642 1.00 98.81 93 ILE A O 1
ATOM 674 N N . ASN A 1 94 ? 10.361 -2.954 -1.756 1.00 98.62 94 ASN A N 1
ATOM 675 C CA . ASN A 1 94 ? 10.453 -2.361 -0.426 1.00 98.62 94 ASN A CA 1
ATOM 676 C C . ASN A 1 94 ? 11.922 -2.035 -0.120 1.00 98.62 94 ASN A C 1
ATOM 678 O O . ASN A 1 94 ? 12.698 -2.928 0.218 1.00 98.62 94 ASN A O 1
ATOM 682 N N . GLU A 1 95 ? 12.312 -0.773 -0.276 1.00 98.25 95 GLU A N 1
ATOM 683 C CA . GLU A 1 95 ? 13.718 -0.345 -0.216 1.00 98.25 95 GLU A CA 1
ATOM 684 C C . GLU A 1 95 ? 13.902 0.940 0.607 1.00 98.25 95 GLU A C 1
ATOM 686 O O . GLU A 1 95 ? 12.932 1.546 1.063 1.00 98.25 95 GLU A O 1
ATOM 691 N N . ASP A 1 96 ? 15.152 1.366 0.804 1.00 97.44 96 ASP A N 1
ATOM 692 C CA . ASP A 1 96 ? 15.524 2.618 1.477 1.00 97.44 96 ASP A CA 1
ATOM 693 C C . ASP A 1 96 ? 14.949 2.759 2.900 1.00 97.44 96 ASP A C 1
ATOM 695 O O . ASP A 1 96 ? 14.516 3.835 3.328 1.00 97.44 96 ASP A O 1
ATOM 699 N N . GLY A 1 97 ? 14.933 1.652 3.647 1.00 97.00 97 GLY A N 1
ATOM 700 C CA . GLY A 1 97 ? 14.417 1.590 5.017 1.00 97.00 97 GLY A CA 1
ATOM 701 C C . GLY A 1 97 ? 12.890 1.639 5.136 1.00 97.00 97 GLY A C 1
ATOM 702 O O . GLY A 1 97 ? 12.374 1.876 6.232 1.00 97.00 97 GLY A O 1
ATOM 703 N N . ALA A 1 98 ? 12.162 1.434 4.036 1.00 98.38 98 ALA A N 1
ATOM 704 C CA . ALA A 1 98 ? 10.709 1.348 4.039 1.00 98.38 98 ALA A CA 1
ATOM 705 C C . ALA A 1 98 ? 10.186 0.100 4.780 1.00 98.38 98 ALA A C 1
ATOM 707 O O . ALA A 1 98 ? 10.875 -0.916 4.928 1.00 98.38 98 ALA A O 1
ATOM 708 N N . LEU A 1 99 ? 8.942 0.178 5.257 1.00 98.56 99 LEU A N 1
ATOM 709 C CA . LEU A 1 99 ? 8.303 -0.844 6.086 1.00 98.56 99 LEU A CA 1
ATOM 710 C C . LEU A 1 99 ? 7.096 -1.474 5.388 1.00 98.56 99 LEU A C 1
ATOM 712 O O . LEU A 1 99 ? 6.172 -0.768 4.982 1.00 98.56 99 LEU A O 1
ATOM 716 N N . VAL A 1 100 ? 7.041 -2.805 5.410 1.00 98.69 100 VAL A N 1
ATOM 717 C CA . VAL A 1 100 ? 5.810 -3.588 5.249 1.00 98.69 100 VAL A CA 1
ATOM 718 C C . VAL A 1 100 ? 5.643 -4.452 6.496 1.00 98.69 100 VAL A C 1
ATOM 720 O O . VAL A 1 100 ? 6.525 -5.248 6.815 1.00 98.69 100 VAL A O 1
ATOM 723 N N . HIS A 1 101 ? 4.543 -4.276 7.230 1.00 98.69 101 HIS A N 1
ATOM 724 C CA . HIS A 1 101 ? 4.305 -4.973 8.498 1.00 98.69 101 HIS A CA 1
ATOM 725 C C . HIS A 1 101 ? 2.831 -5.326 8.677 1.00 98.69 101 HIS A C 1
ATOM 727 O O . HIS A 1 101 ? 1.978 -4.443 8.623 1.00 98.69 101 HIS A O 1
ATOM 733 N N . ALA A 1 102 ? 2.561 -6.595 8.967 1.00 98.75 102 ALA A N 1
ATOM 734 C CA . ALA A 1 102 ? 1.260 -7.109 9.379 1.00 98.75 102 ALA A CA 1
ATOM 735 C C . ALA A 1 102 ? 1.377 -7.663 10.806 1.00 98.75 102 ALA A C 1
ATOM 737 O O . ALA A 1 102 ? 2.363 -8.333 11.119 1.00 98.75 102 ALA A O 1
ATOM 738 N N . ASP A 1 103 ? 0.387 -7.410 11.663 1.00 98.75 103 ASP A N 1
ATOM 739 C CA . ASP A 1 103 ? 0.342 -8.012 13.005 1.00 98.75 103 ASP A CA 1
ATOM 740 C C . ASP A 1 103 ? -0.027 -9.507 12.955 1.00 98.75 103 ASP A C 1
ATOM 742 O O . ASP A 1 103 ? 0.285 -10.250 13.891 1.00 98.75 103 ASP A O 1
ATOM 746 N N . THR A 1 104 ? -0.675 -9.949 11.870 1.00 98.62 104 THR A N 1
ATOM 747 C CA . THR A 1 104 ? -1.027 -11.354 11.625 1.00 98.62 104 THR A CA 1
ATOM 748 C C . THR A 1 104 ? -0.304 -11.895 10.385 1.00 98.62 104 THR A C 1
ATOM 750 O O . THR A 1 104 ? 0.920 -12.027 10.400 1.00 98.62 104 THR A O 1
ATOM 753 N N . ASP A 1 105 ? -1.026 -12.224 9.315 1.00 98.75 105 ASP A N 1
ATOM 754 C CA . ASP A 1 105 ? -0.460 -12.818 8.106 1.00 98.75 105 ASP A CA 1
ATOM 755 C C . ASP A 1 105 ? 0.071 -11.738 7.155 1.00 98.75 105 ASP A C 1
ATOM 757 O O . ASP A 1 105 ? -0.612 -10.761 6.845 1.00 98.75 105 ASP A O 1
ATOM 761 N N . LEU A 1 106 ? 1.280 -11.944 6.632 1.00 98.75 106 LEU A N 1
ATOM 762 C CA . LEU A 1 106 ? 1.845 -11.146 5.546 1.00 98.75 106 LEU A CA 1
ATOM 763 C C . LEU A 1 106 ? 1.980 -12.019 4.297 1.00 98.75 106 LEU A C 1
ATOM 765 O O . LEU A 1 106 ? 2.851 -12.886 4.229 1.00 98.75 106 LEU A O 1
ATOM 769 N N . THR A 1 107 ? 1.132 -11.766 3.302 1.00 98.75 107 THR A N 1
ATOM 770 C CA . THR A 1 107 ? 1.202 -12.398 1.980 1.00 98.75 107 THR A CA 1
ATOM 771 C C . THR A 1 107 ? 1.803 -11.424 0.973 1.00 98.75 107 THR A C 1
ATOM 773 O O . THR A 1 107 ? 1.287 -10.322 0.776 1.00 98.75 107 THR A O 1
ATOM 776 N N . LEU A 1 108 ? 2.895 -11.849 0.337 1.00 98.56 108 LEU A N 1
ATOM 777 C CA . LEU A 1 108 ? 3.581 -11.139 -0.741 1.00 98.56 108 LEU A CA 1
ATOM 778 C C . LEU A 1 108 ? 3.542 -12.031 -1.982 1.00 98.56 108 LEU A C 1
ATOM 780 O O . LEU A 1 108 ? 4.351 -12.951 -2.105 1.00 98.56 108 LEU A O 1
ATOM 784 N N . ASP A 1 109 ? 2.578 -11.787 -2.860 1.00 98.69 109 ASP A N 1
ATOM 785 C CA . ASP A 1 109 ? 2.416 -12.499 -4.122 1.00 98.69 109 ASP A CA 1
ATOM 786 C C . ASP A 1 109 ? 2.876 -11.585 -5.258 1.00 98.69 109 ASP A C 1
ATOM 788 O O . ASP A 1 109 ? 2.148 -10.692 -5.689 1.00 98.69 109 ASP A O 1
ATOM 792 N N . ALA A 1 110 ? 4.132 -11.754 -5.670 1.00 98.31 110 ALA A N 1
ATOM 793 C CA . ALA A 1 110 ? 4.714 -11.069 -6.815 1.00 98.31 110 ALA A CA 1
ATOM 794 C C . ALA A 1 110 ? 4.929 -12.086 -7.940 1.00 98.31 110 ALA A C 1
ATOM 796 O O . ALA A 1 110 ? 5.660 -13.060 -7.748 1.00 98.31 110 ALA A O 1
ATOM 797 N N . GLU A 1 111 ? 4.359 -11.849 -9.123 1.00 98.44 111 GLU A N 1
ATOM 798 C CA . GLU A 1 111 ? 4.727 -12.641 -10.308 1.00 98.44 111 GLU A CA 1
ATOM 799 C C . GLU A 1 111 ? 6.119 -12.235 -10.840 1.00 98.44 111 GLU A C 1
ATOM 801 O O . GLU A 1 111 ? 6.789 -13.027 -11.510 1.00 98.44 111 GLU A O 1
ATOM 806 N N . GLY A 1 112 ? 6.569 -11.010 -10.527 1.00 98.25 112 GLY A N 1
ATOM 807 C CA . GLY A 1 112 ? 7.915 -10.502 -10.788 1.00 98.25 112 GLY A CA 1
ATOM 808 C C . GLY A 1 112 ? 8.886 -10.712 -9.619 1.00 98.25 112 GLY A C 1
ATOM 809 O O . GLY A 1 112 ? 8.849 -11.720 -8.914 1.00 98.25 112 GLY A O 1
ATOM 810 N N . ASN A 1 113 ? 9.806 -9.763 -9.419 1.00 98.38 113 ASN A N 1
ATOM 811 C CA . ASN A 1 113 ? 10.741 -9.817 -8.297 1.00 98.38 113 ASN A CA 1
ATOM 812 C C . ASN A 1 113 ? 10.118 -9.221 -7.033 1.00 98.38 113 ASN A C 1
ATOM 814 O O . ASN A 1 113 ? 9.520 -8.147 -7.058 1.00 98.38 113 ASN A O 1
ATOM 818 N N . LEU A 1 114 ? 10.365 -9.875 -5.904 1.00 98.50 114 LEU A N 1
ATOM 819 C CA . LEU A 1 114 ? 10.218 -9.268 -4.590 1.00 98.50 114 LEU A CA 1
ATOM 820 C C . LEU A 1 114 ? 11.593 -8.770 -4.132 1.00 98.50 114 LEU A C 1
ATOM 822 O O . LEU A 1 114 ? 12.460 -9.581 -3.794 1.00 98.50 114 LEU A O 1
ATOM 826 N N . THR A 1 115 ? 11.784 -7.451 -4.094 1.00 98.56 115 THR A N 1
ATOM 827 C CA . THR A 1 115 ? 12.984 -6.834 -3.522 1.00 98.56 115 THR A CA 1
ATOM 828 C C . THR A 1 115 ? 12.658 -6.244 -2.160 1.00 98.56 115 THR A C 1
ATOM 830 O O . THR A 1 115 ? 11.765 -5.412 -2.029 1.00 98.56 115 THR A O 1
ATOM 833 N N . ASN A 1 116 ? 13.391 -6.686 -1.139 1.00 97.62 116 ASN A N 1
ATOM 834 C CA . ASN A 1 116 ? 13.299 -6.147 0.211 1.00 97.62 116 ASN A CA 1
ATOM 835 C C . ASN A 1 116 ? 14.704 -5.872 0.749 1.00 97.62 116 ASN A C 1
ATOM 837 O O . ASN A 1 116 ? 15.402 -6.801 1.169 1.00 97.62 116 ASN A O 1
ATOM 841 N N . THR A 1 117 ? 15.128 -4.614 0.711 1.00 96.44 117 THR A N 1
ATOM 842 C CA . THR A 1 117 ? 16.458 -4.198 1.166 1.00 96.44 117 THR A CA 1
ATOM 843 C C . THR A 1 117 ? 16.378 -2.960 2.047 1.00 96.44 117 THR A C 1
ATOM 845 O O . THR A 1 117 ? 15.427 -2.191 1.980 1.00 96.44 117 THR A O 1
ATOM 848 N N . ASN A 1 118 ? 17.384 -2.784 2.900 1.00 89.00 118 ASN A N 1
ATOM 849 C CA . ASN A 1 118 ? 17.524 -1.605 3.752 1.00 89.00 118 ASN A CA 1
ATOM 850 C C . ASN A 1 118 ? 18.464 -0.587 3.112 1.00 89.00 118 ASN A C 1
ATOM 852 O O . ASN A 1 118 ? 19.492 -1.047 2.562 1.00 89.00 118 ASN A O 1
#

Radius of gyration: 12.6 Å; chains: 1; bounding box: 36×29×27 Å

pLDDT: mean 98.32, std 1.3, range [89.0, 98.94]